Protein AF-A0A378X2E7-F1 (afdb_monomer_lite)

Foldseek 3Di:
DCPCVVPQDPVNVVVVVVVVVCVVCLLVCLVPDPPSLVVVDPVSVVSVVVVVVVVVVVVVVVVVVVVVVVVVVVVVVVVVVVVVVVVVVVVVVVVVVVVVVVVVVVVQVVCVVVVHHDDDDDDPVRVCVVVVPDD

pLDDT: mean 83.9, std 14.0, range [47.69, 98.12]

Sequence (135 aa):
MDEILQRAPEWAVGAVVIFVALGYIGRTAAETSETWARLLGPLGRRWRERGERRRQIRIEQREARAADLEDMTRQRDYLAGALDICRTEHEATAGYLLYDARWHYEANLAAAAAGYESPAHLSLRQWREVNGVGR

Radius of gyration: 40.9 Å; chains: 1; bounding box: 84×43×95 Å

Secondary structure (DSSP, 8-state):
--HHHHT--HHHHHHHHHHHHHHHHHHHHHHH-HHHHHHTHHHHHHHHHHHHHHHHHHHHHHHHHHHHHHHHHHHHHHHHHHHHHHHHHHHHHHHHHHHHHHHHHHHHHHHHHTT-PPPPP--HHHHHHHHT---

Organism: NCBI:txid134964

Structure (mmCIF, N/CA/C/O backbone):
data_AF-A0A378X2E7-F1
#
_entry.id   AF-A0A378X2E7-F1
#
loop_
_atom_site.group_PDB
_atom_site.id
_atom_site.type_symbol
_atom_site.label_atom_id
_atom_site.label_alt_id
_atom_site.label_comp_id
_atom_site.label_asym_id
_atom_site.label_entity_id
_atom_site.label_seq_id
_atom_site.pdbx_PDB_ins_code
_atom_site.Cartn_x
_atom_site.Cartn_y
_atom_site.Cartn_z
_atom_site.occupancy
_atom_site.B_iso_or_equiv
_atom_site.auth_seq_id
_atom_site.auth_comp_id
_atom_site.auth_asym_id
_atom_site.auth_atom_id
_atom_site.pdbx_PDB_model_num
ATOM 1 N N . MET A 1 1 ? -32.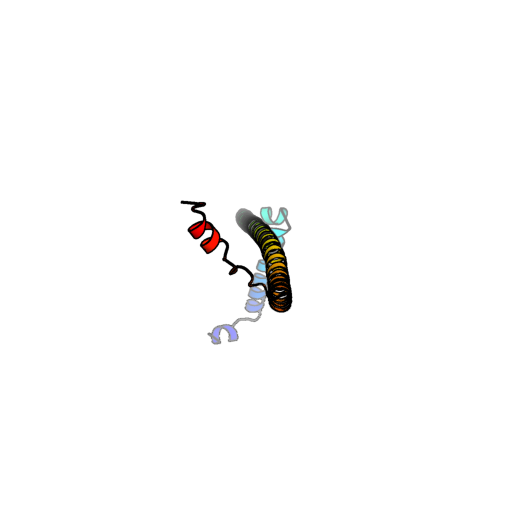285 -37.766 37.502 1.00 47.69 1 MET A N 1
ATOM 2 C CA . MET A 1 1 ? -32.579 -36.344 37.796 1.00 47.69 1 MET A CA 1
ATOM 3 C C . MET A 1 1 ? -34.013 -35.969 37.398 1.00 47.69 1 MET A C 1
ATOM 5 O O . MET A 1 1 ? -34.368 -34.806 37.512 1.00 47.69 1 MET A O 1
ATOM 9 N N . ASP A 1 2 ? -34.847 -36.945 37.009 1.00 53.59 2 ASP A N 1
ATOM 10 C CA . ASP A 1 2 ? -36.216 -36.718 36.517 1.00 53.59 2 ASP A CA 1
ATOM 11 C C . ASP A 1 2 ? -37.308 -36.867 37.597 1.00 53.59 2 ASP A C 1
ATOM 13 O O . ASP A 1 2 ? -38.389 -36.300 37.470 1.00 53.59 2 ASP A O 1
ATOM 17 N N . GLU A 1 3 ? -37.021 -37.542 38.716 1.00 53.69 3 GLU A N 1
ATOM 18 C CA . GLU A 1 3 ? -37.997 -37.774 39.801 1.00 53.69 3 GLU A CA 1
ATOM 19 C C . GLU A 1 3 ? -38.342 -36.515 40.618 1.00 53.69 3 GLU A C 1
ATOM 21 O O . GLU A 1 3 ? -39.452 -36.384 41.132 1.00 53.69 3 GLU A O 1
ATOM 26 N N . ILE A 1 4 ? -37.417 -35.552 40.714 1.00 56.25 4 ILE A N 1
ATOM 27 C CA . ILE A 1 4 ? -37.636 -34.289 41.446 1.00 56.25 4 ILE A CA 1
ATOM 28 C C . ILE A 1 4 ? -38.559 -33.352 40.648 1.00 56.25 4 ILE A C 1
ATOM 30 O O . ILE A 1 4 ? -39.332 -32.598 41.234 1.00 56.25 4 ILE A O 1
ATOM 34 N N . LEU A 1 5 ? -38.524 -33.438 39.314 1.00 55.19 5 LEU A N 1
ATOM 35 C CA . LEU A 1 5 ? -39.381 -32.658 38.418 1.00 55.19 5 LEU A CA 1
ATOM 36 C C . LEU A 1 5 ? -40.826 -33.177 38.397 1.00 55.19 5 LEU A C 1
ATOM 38 O O . LEU A 1 5 ? -41.748 -32.375 38.296 1.00 55.19 5 LEU A O 1
ATOM 42 N N . GLN A 1 6 ? -41.038 -34.489 38.561 1.00 61.84 6 GLN A N 1
ATOM 43 C CA . GLN A 1 6 ? -42.379 -35.097 38.573 1.00 61.84 6 GLN A CA 1
ATOM 44 C C . GLN A 1 6 ? -43.164 -34.894 39.880 1.00 61.84 6 GLN A C 1
ATOM 46 O O . GLN A 1 6 ? -44.386 -35.022 39.879 1.00 61.84 6 GLN A O 1
ATOM 51 N N . ARG A 1 7 ? -42.489 -34.570 40.990 1.00 60.78 7 ARG A N 1
ATOM 52 C CA . ARG A 1 7 ? -43.114 -34.315 42.304 1.00 60.78 7 ARG A CA 1
ATOM 53 C C . ARG A 1 7 ? -43.115 -32.847 42.721 1.00 60.78 7 ARG A C 1
ATOM 55 O O . ARG A 1 7 ? -43.549 -32.539 43.831 1.00 60.78 7 ARG A O 1
ATOM 62 N N . ALA A 1 8 ? -42.620 -31.951 41.869 1.00 59.78 8 ALA A N 1
ATOM 63 C CA . ALA A 1 8 ? -42.627 -30.527 42.153 1.00 59.78 8 ALA A CA 1
ATOM 64 C C . ALA A 1 8 ? -44.085 -30.033 42.190 1.00 59.78 8 ALA A C 1
ATOM 66 O O . ALA A 1 8 ? -44.790 -30.148 41.187 1.00 59.78 8 ALA A O 1
ATOM 67 N N . PRO A 1 9 ? -44.561 -29.493 43.324 1.00 74.12 9 PRO A N 1
ATOM 68 C CA . PRO A 1 9 ? -45.888 -28.905 43.383 1.00 74.12 9 PRO A CA 1
ATOM 69 C C . PRO A 1 9 ? -46.011 -27.791 42.338 1.00 74.12 9 PRO A C 1
ATOM 71 O O . PRO A 1 9 ? -45.071 -27.016 42.163 1.00 74.12 9 PRO A O 1
ATOM 74 N N . GLU A 1 10 ? -47.164 -27.653 41.685 1.00 73.88 10 GLU A N 1
ATOM 75 C CA . GLU A 1 10 ? -47.390 -26.615 40.661 1.00 73.88 10 GLU A CA 1
ATOM 76 C C . GLU A 1 10 ? -47.061 -25.199 41.177 1.00 73.88 10 GLU A C 1
ATOM 78 O O . GLU A 1 10 ? -46.518 -24.362 40.452 1.00 73.88 10 GLU A O 1
ATOM 83 N N . TRP A 1 11 ? -47.278 -24.957 42.475 1.00 82.12 11 TRP A N 1
ATOM 84 C CA . TRP A 1 11 ? -46.916 -23.703 43.138 1.00 82.12 11 TRP A CA 1
ATOM 85 C C . TRP A 1 11 ? -45.401 -23.450 43.193 1.00 82.12 11 TRP A C 1
ATOM 87 O O . TRP A 1 11 ? -44.976 -22.297 43.163 1.00 82.12 11 TRP A O 1
ATOM 97 N N . ALA A 1 12 ? -44.573 -24.496 43.243 1.00 77.75 12 ALA A N 1
ATOM 98 C CA . ALA A 1 12 ? -43.118 -24.379 43.285 1.00 77.75 12 ALA A CA 1
ATOM 99 C C . ALA A 1 12 ? -42.553 -23.983 41.915 1.00 77.75 12 ALA A C 1
ATOM 101 O O . ALA A 1 12 ? -41.662 -23.139 41.836 1.00 77.75 12 ALA A O 1
ATOM 102 N N . VAL A 1 13 ? -43.120 -24.521 40.830 1.00 79.19 13 VAL A N 1
ATOM 103 C CA . VAL A 1 13 ? -42.789 -24.088 39.463 1.00 79.19 13 VAL A CA 1
ATOM 104 C C . VAL A 1 13 ? -43.195 -22.627 39.269 1.00 79.19 13 VAL A C 1
ATOM 106 O O . VAL A 1 13 ? -42.387 -21.825 38.800 1.00 79.19 13 VAL A O 1
ATOM 109 N N . GLY A 1 14 ? -44.396 -22.250 39.724 1.00 79.75 14 GLY A N 1
ATOM 110 C CA . GLY A 1 14 ? -44.847 -20.856 39.732 1.00 79.75 14 GLY A CA 1
ATOM 111 C C . GLY A 1 14 ? -43.902 -19.933 40.508 1.00 79.75 14 GLY A C 1
ATOM 112 O O . GLY A 1 14 ? -43.505 -18.887 39.999 1.00 79.75 14 GLY A O 1
ATOM 113 N N . ALA A 1 15 ? -43.463 -20.345 41.700 1.00 81.94 15 ALA A N 1
ATOM 114 C CA . ALA A 1 15 ? -42.524 -19.581 42.517 1.00 81.94 15 ALA A CA 1
ATOM 115 C C . ALA A 1 15 ? -41.158 -19.403 41.836 1.00 81.94 15 ALA A C 1
ATOM 117 O O . ALA A 1 15 ? -40.620 -18.298 41.846 1.00 81.94 15 ALA A O 1
ATOM 118 N N . VAL A 1 16 ? -40.614 -20.448 41.200 1.00 84.31 16 VAL A N 1
ATOM 119 C CA . VAL A 1 16 ? -39.343 -20.373 40.458 1.00 84.31 16 VAL A CA 1
ATOM 120 C C . VAL A 1 16 ? -39.465 -19.441 39.255 1.00 84.31 16 VAL A C 1
ATOM 122 O O . VAL A 1 16 ? -38.597 -18.593 39.057 1.00 84.31 16 VAL A O 1
ATOM 125 N N . VAL A 1 17 ? -40.550 -19.539 38.483 1.00 83.56 17 VAL A N 1
ATOM 126 C CA . VAL A 1 17 ? -40.796 -18.649 37.337 1.00 83.56 17 VAL A CA 1
ATOM 127 C C . VAL A 1 17 ? -40.919 -17.195 37.793 1.00 83.56 17 VAL A C 1
ATOM 129 O O . VAL A 1 17 ? -40.296 -16.320 37.195 1.00 83.56 17 VAL A O 1
ATOM 132 N N . ILE A 1 18 ? -41.639 -16.932 38.888 1.00 84.25 18 ILE A N 1
ATOM 133 C CA . ILE A 1 18 ? -41.742 -15.593 39.487 1.00 84.25 18 ILE A CA 1
ATOM 134 C C . ILE A 1 18 ? -40.370 -15.098 39.955 1.00 84.25 18 ILE A C 1
ATOM 136 O O . ILE A 1 18 ? -40.033 -13.939 39.725 1.00 84.25 18 ILE A O 1
ATOM 140 N N . PHE A 1 19 ? -39.545 -15.957 40.555 1.00 85.50 19 PHE A N 1
ATOM 141 C CA . PHE A 1 19 ? -38.198 -15.591 40.998 1.00 85.50 19 PHE A CA 1
ATOM 142 C C . PHE A 1 19 ? -37.265 -15.264 39.828 1.00 85.50 19 PHE A C 1
ATOM 144 O O . PHE A 1 19 ? -36.508 -14.296 39.886 1.00 85.50 19 PHE A O 1
ATOM 151 N N . VAL A 1 20 ? -37.335 -16.040 38.744 1.00 82.44 20 VAL A N 1
ATOM 152 C CA . VAL A 1 20 ? -36.571 -15.794 37.514 1.00 82.44 20 VAL A CA 1
ATOM 153 C C . VAL A 1 20 ? -37.047 -14.507 36.841 1.00 82.44 20 VAL A C 1
ATOM 155 O O . VAL A 1 20 ? -36.217 -13.695 36.433 1.00 82.44 20 VAL A O 1
ATOM 158 N N . ALA A 1 21 ? -38.360 -14.275 36.787 1.00 79.38 21 ALA A N 1
ATOM 159 C CA . ALA A 1 21 ? -38.940 -13.048 36.254 1.00 79.38 21 ALA A CA 1
ATOM 160 C C . ALA A 1 21 ? -38.546 -11.821 37.092 1.00 79.38 21 ALA A C 1
ATOM 162 O O . ALA A 1 21 ? -38.106 -10.823 36.530 1.00 79.38 21 ALA A O 1
ATOM 163 N N . LEU A 1 22 ? -38.600 -11.902 38.426 1.00 79.88 22 LEU A N 1
ATOM 164 C CA . LEU A 1 22 ? -38.120 -10.853 39.334 1.00 79.88 22 LEU A CA 1
ATOM 165 C C . LEU A 1 22 ? -36.614 -10.615 39.196 1.00 79.88 22 LEU A C 1
ATOM 167 O O . LEU A 1 22 ? -36.177 -9.468 39.208 1.00 79.88 22 LEU A O 1
ATOM 171 N N . GLY A 1 23 ? -35.815 -11.670 39.026 1.00 76.50 23 GLY A N 1
ATOM 172 C CA . GLY A 1 23 ? -34.377 -11.556 38.782 1.00 76.50 23 GLY A CA 1
ATOM 173 C C . GLY A 1 23 ? -34.061 -10.890 37.441 1.00 76.50 23 GLY A C 1
ATOM 174 O O . GLY A 1 23 ? -33.149 -10.065 37.355 1.00 76.50 23 GLY A O 1
ATOM 175 N N . TYR A 1 24 ? -34.840 -11.201 36.403 1.00 80.06 24 TYR A N 1
ATOM 176 C CA . TYR A 1 24 ? -34.722 -10.579 35.089 1.00 80.06 24 TYR A CA 1
ATOM 177 C C . TYR A 1 24 ? -35.142 -9.108 35.136 1.00 80.06 24 TYR A C 1
ATOM 179 O O . TYR A 1 24 ? -34.350 -8.248 34.767 1.00 80.06 24 TYR A O 1
ATOM 187 N N . ILE A 1 25 ? -36.324 -8.809 35.684 1.00 74.94 25 ILE A N 1
ATOM 188 C CA . ILE A 1 25 ? -36.848 -7.445 35.845 1.00 74.94 25 ILE A CA 1
ATOM 189 C C . ILE A 1 25 ? -35.930 -6.613 36.744 1.00 74.94 25 ILE A C 1
ATOM 191 O O . ILE A 1 25 ? -35.657 -5.462 36.429 1.00 74.94 25 ILE A O 1
ATOM 195 N N . GLY A 1 26 ? -35.392 -7.182 37.825 1.00 65.75 26 GLY A N 1
ATOM 196 C CA . GLY A 1 26 ? -34.432 -6.509 38.701 1.00 65.75 26 GLY A CA 1
ATOM 197 C C . GLY A 1 26 ? -33.118 -6.171 37.994 1.00 65.75 26 GLY A C 1
ATOM 198 O O . GLY A 1 26 ? -32.534 -5.117 38.245 1.00 65.75 26 GLY A O 1
ATOM 199 N N . ARG A 1 27 ? -32.675 -7.019 37.057 1.00 64.62 27 ARG A N 1
ATOM 200 C CA . ARG A 1 27 ? -31.491 -6.769 36.225 1.00 64.62 27 ARG A CA 1
ATOM 201 C C . ARG A 1 27 ? -31.715 -5.635 35.231 1.00 64.62 27 ARG A C 1
ATOM 203 O O . ARG A 1 27 ? -30.847 -4.776 35.126 1.00 64.62 27 ARG A O 1
ATOM 210 N N . THR A 1 28 ? -32.859 -5.593 34.554 1.00 65.31 28 THR A N 1
ATOM 211 C CA . THR A 1 28 ? -33.199 -4.492 33.640 1.00 65.31 28 THR A CA 1
ATOM 212 C C . THR A 1 28 ? -33.502 -3.198 34.400 1.00 65.31 28 THR A C 1
ATOM 214 O O . THR A 1 28 ? -33.024 -2.136 34.017 1.00 65.31 28 THR A O 1
ATOM 217 N N . ALA A 1 29 ? -34.214 -3.268 35.529 1.00 62.53 29 ALA A N 1
ATOM 218 C CA . ALA A 1 29 ? -34.587 -2.101 36.331 1.00 62.53 29 ALA A CA 1
ATOM 219 C C . ALA A 1 29 ? -33.382 -1.417 36.999 1.00 62.53 29 ALA A C 1
ATOM 221 O O . ALA A 1 29 ? -33.359 -0.188 37.098 1.00 62.53 29 ALA A O 1
ATOM 222 N N . ALA A 1 30 ? -3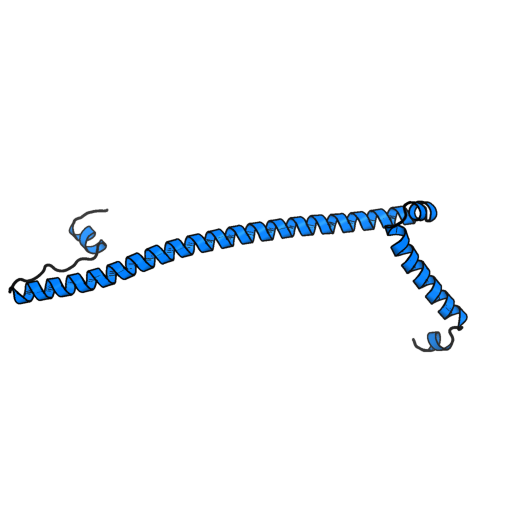2.364 -2.181 37.412 1.00 56.09 30 ALA A N 1
ATOM 223 C CA . ALA A 1 30 ? -31.126 -1.632 37.969 1.00 56.09 30 ALA A CA 1
ATOM 224 C C . ALA A 1 30 ? -30.289 -0.846 36.939 1.00 56.09 30 ALA A C 1
ATOM 226 O O . ALA A 1 30 ? -29.497 0.012 37.330 1.00 56.09 30 ALA A O 1
ATOM 227 N N . GLU A 1 31 ? -30.471 -1.103 35.639 1.00 55.81 31 GLU A N 1
ATOM 228 C CA . GLU A 1 31 ? -29.804 -0.358 34.564 1.00 55.81 31 GLU A CA 1
ATOM 229 C C . GLU A 1 31 ? -30.528 0.961 34.229 1.00 55.81 31 GLU A C 1
ATOM 231 O O . GLU A 1 31 ? -29.877 1.923 33.826 1.00 55.81 31 GLU A O 1
ATOM 236 N N . THR A 1 32 ? -31.844 1.055 34.465 1.00 60.03 32 THR A N 1
ATOM 237 C CA . THR A 1 32 ? -32.669 2.227 34.096 1.00 60.03 32 THR A CA 1
ATOM 238 C C . THR A 1 32 ? -33.121 3.128 35.250 1.00 60.03 32 THR A C 1
ATOM 240 O O . THR A 1 32 ? -33.636 4.210 34.986 1.00 60.03 32 THR A O 1
ATOM 243 N N . SER A 1 33 ? -32.946 2.753 36.523 1.00 52.53 33 SER A N 1
ATOM 244 C CA . SER A 1 33 ? -33.498 3.525 37.649 1.00 52.53 33 SER A CA 1
ATOM 245 C C . SER A 1 33 ? -32.494 3.748 38.785 1.00 52.53 33 SER A C 1
ATOM 247 O O . SER A 1 33 ? -32.097 2.831 39.504 1.00 52.53 33 SER A O 1
ATOM 249 N N . GLU A 1 34 ? -32.133 5.015 39.007 1.00 56.00 34 GLU A N 1
ATOM 250 C CA . GLU A 1 34 ? -31.417 5.482 40.206 1.00 56.00 34 GLU A CA 1
ATOM 251 C C . GLU A 1 34 ? -32.192 5.152 41.504 1.00 56.00 34 GLU A C 1
ATOM 253 O O . GLU A 1 34 ? -31.606 4.942 42.567 1.00 56.00 34 GLU A O 1
ATOM 258 N N . THR A 1 35 ? -33.516 5.021 41.396 1.00 58.34 35 THR A N 1
ATOM 259 C CA . THR A 1 35 ? -34.455 4.685 42.471 1.00 58.34 35 THR A CA 1
ATOM 260 C C . THR A 1 35 ? -34.333 3.224 42.918 1.00 58.34 35 THR A C 1
ATOM 262 O O . THR A 1 35 ? -34.309 2.954 44.118 1.00 58.34 35 THR A O 1
ATOM 265 N N . TRP A 1 36 ? -34.158 2.277 41.989 1.00 50.16 36 TRP A N 1
ATOM 266 C CA . TRP A 1 36 ? -33.968 0.851 42.308 1.00 50.16 36 TRP A CA 1
ATOM 267 C C . TRP A 1 36 ? -32.592 0.541 42.901 1.00 50.16 36 TRP A C 1
ATOM 269 O O . TRP A 1 36 ? -32.476 -0.312 43.782 1.00 50.16 36 TRP A O 1
ATOM 279 N N . ALA A 1 37 ? -31.554 1.273 42.489 1.00 55.72 37 ALA A N 1
ATOM 280 C CA . ALA A 1 37 ? -30.228 1.164 43.096 1.00 55.72 37 ALA A CA 1
ATOM 281 C C . ALA A 1 37 ? -30.221 1.609 44.572 1.00 55.72 37 ALA A C 1
ATOM 283 O O . ALA A 1 37 ? -29.461 1.061 45.371 1.00 55.72 37 ALA A O 1
ATOM 284 N N . ARG A 1 38 ? -31.082 2.568 44.947 1.00 57.22 38 ARG A N 1
ATOM 285 C CA . ARG A 1 38 ? -31.284 2.975 46.347 1.00 57.22 38 ARG A CA 1
ATOM 286 C C . ARG A 1 38 ? -32.130 1.957 47.119 1.00 57.22 38 ARG A C 1
ATOM 288 O O . ARG A 1 38 ? -31.798 1.664 48.264 1.00 57.22 38 ARG A O 1
ATOM 295 N N . LEU A 1 39 ? -33.148 1.367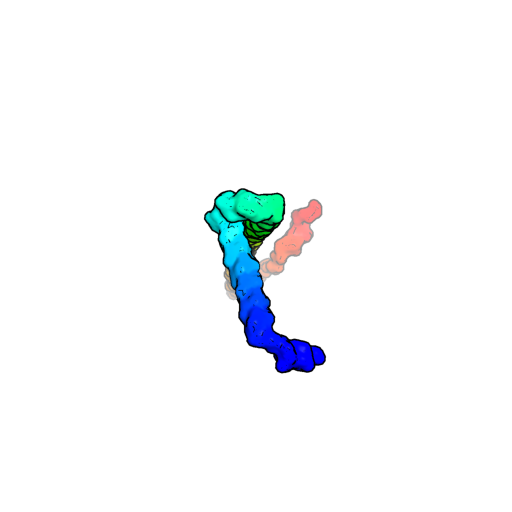 46.486 1.00 64.19 39 LEU A N 1
ATOM 296 C CA . LEU A 1 39 ? -34.040 0.380 47.111 1.00 64.19 39 LEU A CA 1
ATOM 297 C C . LEU A 1 39 ? -33.359 -0.977 47.388 1.00 64.19 39 LEU A C 1
ATOM 299 O O . LEU A 1 39 ? -33.596 -1.584 48.426 1.00 64.19 39 LEU A O 1
ATOM 303 N N . LEU A 1 40 ? -32.470 -1.433 46.499 1.00 64.88 40 LEU A N 1
ATOM 304 C CA . LEU A 1 40 ? -31.680 -2.669 46.660 1.00 64.88 40 LEU A CA 1
ATOM 305 C C . LEU A 1 40 ? -30.385 -2.470 47.476 1.00 64.88 40 LEU A C 1
ATOM 307 O O . LEU A 1 40 ? -29.562 -3.384 47.599 1.00 64.88 40 LEU A O 1
ATOM 311 N N . GLY A 1 41 ? -30.178 -1.269 48.024 1.00 73.88 41 GLY A N 1
ATOM 312 C CA . GLY A 1 41 ? -29.069 -0.947 48.915 1.00 73.88 41 GLY A CA 1
ATOM 313 C C . GLY A 1 41 ? -27.675 -1.224 48.309 1.00 73.88 41 GLY A C 1
ATOM 314 O O . GLY A 1 41 ? -27.386 -0.824 47.178 1.00 73.88 41 GLY A O 1
ATOM 315 N N . PRO A 1 42 ? -26.746 -1.858 49.049 1.00 78.06 42 PRO A N 1
ATOM 316 C CA . PRO A 1 42 ? -25.356 -2.042 48.611 1.00 78.06 42 PRO A CA 1
ATOM 317 C C . PRO A 1 42 ? -25.192 -2.996 47.412 1.00 78.06 42 PRO A C 1
ATOM 319 O O . PRO A 1 42 ? -24.205 -2.896 46.678 1.00 78.06 42 PRO A O 1
ATOM 322 N N . LEU A 1 43 ? -26.150 -3.899 47.173 1.00 74.81 43 LEU A N 1
ATOM 323 C CA . LEU A 1 43 ? -26.097 -4.842 46.049 1.00 74.81 43 LEU A CA 1
ATOM 324 C C . LEU A 1 43 ? -26.367 -4.152 44.705 1.00 74.81 43 LEU A C 1
ATOM 326 O O . LEU A 1 43 ? -25.652 -4.417 43.736 1.00 74.81 43 LEU A O 1
ATOM 330 N N . GLY A 1 44 ? -27.319 -3.214 44.664 1.00 72.50 44 GLY A N 1
ATOM 331 C CA . GLY A 1 44 ? -27.610 -2.411 43.471 1.00 72.50 44 GLY A CA 1
ATOM 332 C C . GLY A 1 44 ? -26.416 -1.553 43.037 1.00 72.50 44 GLY A C 1
ATOM 333 O O . GLY A 1 44 ? -26.074 -1.518 41.855 1.00 72.50 44 GLY A O 1
ATOM 334 N N . ARG A 1 45 ? -25.702 -0.951 44.003 1.00 76.00 45 ARG A N 1
ATOM 335 C CA . ARG A 1 45 ? -24.458 -0.200 43.741 1.00 76.00 45 ARG A CA 1
ATOM 336 C C . ARG A 1 45 ? -23.371 -1.073 43.105 1.00 76.00 45 ARG A C 1
ATOM 338 O O . ARG A 1 45 ? -22.810 -0.692 42.081 1.00 76.00 45 ARG A O 1
ATOM 345 N N . ARG A 1 46 ? -23.135 -2.283 43.632 1.00 79.06 46 ARG A N 1
ATOM 346 C CA . ARG A 1 46 ? -22.155 -3.229 43.056 1.00 79.06 46 ARG A CA 1
ATOM 347 C C . ARG A 1 46 ? -22.513 -3.695 41.645 1.00 79.06 46 ARG A C 1
ATOM 349 O O . ARG A 1 46 ? -21.618 -3.947 40.837 1.00 79.06 46 ARG A O 1
ATOM 356 N N . TRP A 1 47 ? -23.798 -3.859 41.347 1.00 77.94 47 TRP A N 1
ATOM 357 C CA . TRP A 1 47 ? -24.244 -4.230 40.003 1.00 77.94 47 TRP A CA 1
ATOM 358 C C . TRP A 1 47 ? -24.036 -3.100 38.998 1.00 77.94 47 TRP A C 1
ATOM 360 O O . TRP A 1 47 ? -23.508 -3.360 37.915 1.00 77.94 47 TRP A O 1
ATOM 370 N N . ARG A 1 48 ? -24.347 -1.857 39.379 1.00 79.56 48 ARG A N 1
ATOM 371 C CA . ARG A 1 48 ? -24.118 -0.681 38.535 1.00 79.56 48 ARG A CA 1
ATOM 372 C C . ARG A 1 48 ? -22.634 -0.467 38.236 1.00 79.56 48 ARG A C 1
ATOM 374 O O . ARG A 1 48 ? -22.274 -0.363 37.069 1.00 79.56 48 ARG A O 1
ATOM 381 N N . GLU A 1 49 ? -21.768 -0.552 39.247 1.00 83.00 49 GLU A N 1
ATOM 382 C CA . GLU A 1 49 ? -20.312 -0.479 39.049 1.00 83.00 49 GLU A CA 1
ATOM 383 C C . GLU A 1 49 ? -19.796 -1.566 38.094 1.00 83.00 49 GLU A C 1
ATOM 385 O O . GLU A 1 49 ? -18.935 -1.311 37.254 1.00 83.00 49 GLU A O 1
ATOM 390 N N . ARG A 1 50 ? -20.317 -2.800 38.182 1.00 82.69 50 ARG A N 1
ATOM 391 C CA . ARG A 1 50 ? -19.960 -3.860 37.224 1.00 82.69 50 ARG A CA 1
ATOM 392 C C . ARG A 1 50 ? -20.461 -3.556 35.813 1.00 82.69 50 ARG A C 1
ATOM 394 O O . ARG A 1 50 ? -19.770 -3.905 34.859 1.00 82.69 50 ARG A O 1
ATOM 401 N N . GLY A 1 51 ? -21.649 -2.972 35.672 1.00 85.06 51 GLY A N 1
ATOM 402 C CA . GLY A 1 51 ? -22.206 -2.560 34.383 1.00 85.06 51 GLY A CA 1
ATOM 403 C C . GLY A 1 51 ? -21.373 -1.457 33.731 1.00 85.06 51 GLY A C 1
ATOM 404 O O . GLY A 1 51 ? -20.984 -1.585 32.569 1.00 85.06 51 GLY A O 1
ATOM 405 N N . GLU A 1 52 ? -21.018 -0.432 34.505 1.00 85.81 52 GLU A N 1
ATOM 406 C CA . GLU A 1 52 ? -20.160 0.677 34.080 1.00 85.81 52 GLU A CA 1
ATOM 407 C C . GLU A 1 52 ? -18.761 0.185 33.694 1.00 85.81 52 GLU A C 1
ATOM 409 O O . GLU A 1 52 ? -18.316 0.478 32.587 1.00 85.81 52 GLU A O 1
ATOM 414 N N . ARG A 1 53 ? -18.123 -0.686 34.493 1.00 84.69 53 ARG A N 1
ATOM 415 C CA . ARG A 1 53 ? -16.834 -1.306 34.120 1.00 84.69 53 ARG A CA 1
ATOM 416 C C . ARG A 1 53 ? -16.912 -2.077 32.801 1.00 84.69 53 ARG A C 1
ATOM 418 O O . ARG A 1 53 ? -16.036 -1.936 31.957 1.00 84.69 53 ARG A O 1
ATOM 425 N N . ARG A 1 54 ? -17.970 -2.866 32.570 1.00 85.25 54 ARG A N 1
ATOM 426 C CA . ARG A 1 54 ? -18.157 -3.579 31.286 1.00 85.25 54 ARG A CA 1
ATOM 427 C C . ARG A 1 54 ? -18.423 -2.632 30.121 1.00 85.25 54 ARG A C 1
ATOM 429 O O . ARG A 1 54 ? -18.125 -2.972 28.978 1.00 85.25 54 ARG A O 1
ATOM 436 N N . ARG A 1 55 ? -19.060 -1.487 30.367 1.00 85.19 55 ARG A N 1
ATOM 437 C CA . ARG A 1 55 ? -19.265 -0.463 29.340 1.00 85.19 55 ARG A CA 1
ATOM 438 C C . ARG A 1 55 ? -17.938 0.201 28.988 1.00 85.19 55 ARG A C 1
ATOM 440 O O . ARG A 1 55 ? -17.650 0.297 27.803 1.00 85.19 55 ARG A O 1
ATOM 447 N N . GLN A 1 56 ? -17.131 0.534 29.991 1.00 89.44 56 GLN A N 1
ATOM 448 C CA . GLN A 1 56 ? -15.807 1.120 29.813 1.00 89.44 56 GLN A CA 1
ATOM 449 C C . GLN A 1 56 ? -14.887 0.191 29.015 1.00 89.44 56 GLN A C 1
ATOM 451 O O . GLN A 1 56 ? -14.403 0.583 27.962 1.00 89.44 56 GLN A O 1
ATOM 456 N N . ILE A 1 57 ? -14.796 -1.086 29.407 1.00 89.56 57 ILE A N 1
ATOM 457 C CA . ILE A 1 57 ? -14.015 -2.101 28.678 1.00 89.56 57 ILE A CA 1
ATOM 458 C C . ILE A 1 57 ? -14.470 -2.216 27.215 1.00 89.56 57 ILE A C 1
ATOM 460 O O . ILE A 1 57 ? -13.650 -2.361 26.316 1.00 89.56 57 ILE A O 1
ATOM 464 N N . ARG A 1 58 ? -15.782 -2.144 26.941 1.00 89.19 58 ARG A N 1
ATOM 465 C CA . ARG A 1 58 ? -16.298 -2.189 25.560 1.00 89.19 58 ARG A CA 1
ATOM 466 C C . ARG A 1 58 ? -15.946 -0.941 24.752 1.00 89.19 58 ARG A C 1
ATOM 468 O O . ARG A 1 58 ? -15.809 -1.062 23.541 1.00 89.19 58 ARG A O 1
ATOM 475 N N . ILE A 1 59 ? -15.863 0.228 25.383 1.00 92.12 59 ILE A N 1
ATOM 476 C CA . ILE A 1 59 ? -15.453 1.473 24.722 1.00 92.12 59 ILE A CA 1
ATOM 477 C C . ILE A 1 59 ? -13.956 1.405 24.417 1.00 92.12 59 ILE A C 1
ATOM 479 O O . ILE A 1 59 ? -13.591 1.520 23.255 1.00 92.12 59 ILE A O 1
ATOM 483 N N . GLU A 1 60 ? -13.131 1.058 25.404 1.00 92.94 60 GLU A N 1
ATOM 484 C CA . GLU A 1 60 ? -11.680 0.888 25.242 1.00 92.94 60 GLU A CA 1
ATOM 485 C C . GLU A 1 60 ? -11.347 -0.143 24.151 1.00 92.94 60 GLU A C 1
ATOM 487 O O . GLU A 1 60 ? -10.525 0.103 23.275 1.00 92.94 60 GLU A O 1
ATOM 492 N N . GLN A 1 61 ? -12.048 -1.283 24.127 1.00 92.75 61 GLN A N 1
ATOM 493 C CA . GLN A 1 61 ? -11.878 -2.287 23.071 1.00 92.75 61 GLN A CA 1
ATOM 494 C C . GLN A 1 61 ? -12.299 -1.783 21.686 1.00 92.75 61 GLN A C 1
ATOM 496 O O . GLN A 1 61 ? -11.742 -2.227 20.684 1.00 92.75 61 GLN A O 1
ATOM 501 N N . ARG A 1 62 ? -13.309 -0.909 21.599 1.00 92.25 62 ARG A N 1
ATOM 502 C CA . ARG A 1 62 ? -13.728 -0.311 20.323 1.00 92.25 62 ARG A CA 1
ATOM 503 C C . ARG A 1 62 ? -12.715 0.715 19.842 1.00 92.25 62 ARG A C 1
ATOM 505 O O . ARG A 1 62 ? -12.424 0.721 18.655 1.00 92.25 62 ARG A O 1
ATOM 512 N N . GLU A 1 63 ? -12.181 1.527 20.744 1.00 94.44 63 GLU A N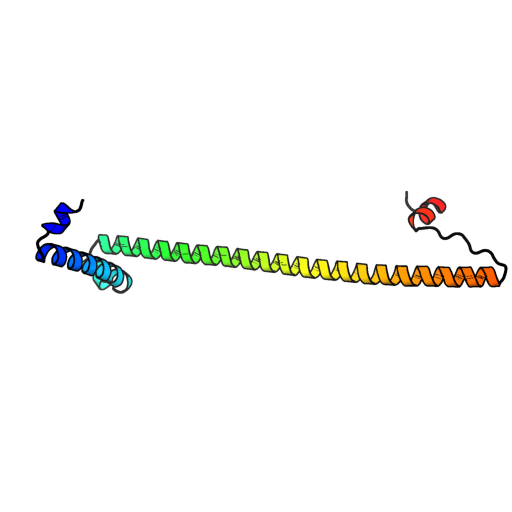 1
ATOM 513 C CA . GLU A 1 63 ? -11.143 2.515 20.442 1.00 94.44 63 GLU A CA 1
ATOM 514 C C . GLU A 1 63 ? -9.852 1.833 19.985 1.00 94.44 63 GLU A C 1
ATOM 516 O O . GLU A 1 63 ? -9.331 2.184 18.932 1.00 94.44 63 GLU A O 1
ATOM 521 N N . ALA A 1 64 ? -9.403 0.788 20.689 1.00 94.00 64 ALA A N 1
ATOM 522 C CA . ALA A 1 64 ? -8.238 0.001 20.283 1.00 94.00 64 ALA A CA 1
ATOM 523 C C . ALA A 1 64 ? -8.424 -0.616 18.887 1.00 94.00 64 ALA A C 1
ATOM 525 O O . ALA A 1 64 ? -7.579 -0.454 18.015 1.00 94.00 64 ALA A O 1
ATOM 526 N N . ARG A 1 65 ? -9.581 -1.242 18.629 1.00 93.00 65 ARG A N 1
ATOM 527 C CA . ARG A 1 65 ? -9.893 -1.789 17.298 1.00 93.00 65 ARG A CA 1
ATOM 528 C C . ARG A 1 65 ? -9.972 -0.714 16.218 1.00 93.00 65 ARG A C 1
ATOM 530 O O . ARG A 1 65 ? -9.608 -0.985 15.082 1.00 93.00 65 ARG A O 1
ATOM 537 N N . ALA A 1 66 ? -10.494 0.468 16.538 1.00 95.75 66 ALA A N 1
ATOM 538 C CA . ALA A 1 66 ? -10.565 1.571 15.587 1.00 95.75 66 ALA A CA 1
ATOM 539 C C . ALA A 1 66 ? -9.162 2.069 15.219 1.00 95.75 66 ALA A C 1
ATOM 541 O O . ALA A 1 66 ? -8.894 2.264 14.037 1.00 95.75 66 ALA A O 1
ATOM 542 N N . ALA A 1 67 ? -8.267 2.190 16.203 1.00 95.31 67 ALA A N 1
ATOM 543 C CA . ALA A 1 67 ? -6.871 2.547 15.977 1.00 95.31 67 ALA A CA 1
ATOM 544 C C . ALA A 1 67 ? -6.142 1.494 15.124 1.00 95.31 67 ALA A C 1
ATOM 546 O O . ALA A 1 67 ? -5.472 1.853 14.158 1.00 95.31 67 ALA A O 1
ATOM 547 N N . ASP A 1 68 ? -6.338 0.203 15.414 1.00 96.31 68 ASP A N 1
ATOM 548 C CA . ASP A 1 68 ? -5.758 -0.886 14.617 1.00 96.31 68 ASP A CA 1
ATOM 549 C C . ASP A 1 68 ? -6.255 -0.852 13.163 1.00 96.31 68 ASP A C 1
ATOM 551 O O . ASP A 1 68 ? -5.475 -1.010 12.224 1.00 96.31 68 ASP A O 1
ATOM 555 N N . LEU A 1 69 ? -7.556 -0.619 12.956 1.00 96.44 69 LEU A N 1
ATOM 556 C CA . LEU A 1 69 ? -8.139 -0.505 11.617 1.00 96.44 69 LEU A CA 1
ATOM 557 C C . LEU A 1 69 ? -7.616 0.719 10.862 1.00 96.44 69 LEU A C 1
ATOM 559 O O . LEU A 1 69 ? -7.384 0.634 9.654 1.00 96.44 69 LEU A O 1
ATOM 563 N N . GLU A 1 70 ? -7.436 1.848 11.546 1.00 97.50 70 GLU A N 1
ATOM 564 C CA . GLU A 1 70 ? -6.856 3.050 10.953 1.00 97.50 70 GLU A CA 1
ATOM 565 C C . GLU A 1 70 ? -5.409 2.800 10.518 1.00 97.50 70 GLU A C 1
ATOM 567 O O . GLU A 1 70 ? -5.038 3.134 9.391 1.00 97.50 70 GLU A O 1
ATOM 572 N N . ASP A 1 71 ? -4.606 2.153 11.365 1.00 97.75 71 ASP A N 1
ATOM 573 C CA . ASP A 1 71 ? -3.221 1.840 11.029 1.00 97.75 71 ASP A CA 1
ATOM 574 C C . ASP A 1 71 ? -3.126 0.843 9.867 1.00 97.75 71 ASP A C 1
ATOM 576 O O . ASP A 1 71 ? -2.400 1.083 8.902 1.00 97.75 71 ASP A O 1
ATOM 580 N N . MET A 1 72 ? -3.942 -0.217 9.873 1.00 96.81 72 MET A N 1
ATOM 581 C CA . MET A 1 72 ? -4.029 -1.147 8.741 1.00 96.81 72 MET A CA 1
ATOM 582 C C . MET A 1 72 ? -4.457 -0.451 7.446 1.00 96.81 72 MET A C 1
ATOM 584 O O . MET A 1 72 ? -3.938 -0.763 6.374 1.00 96.81 72 MET A O 1
ATOM 588 N N . THR A 1 73 ? -5.379 0.509 7.532 1.00 97.81 73 THR A N 1
ATOM 589 C CA . THR A 1 73 ? -5.808 1.315 6.381 1.00 97.81 73 THR A CA 1
ATOM 590 C C . THR A 1 73 ? -4.645 2.148 5.846 1.00 97.81 73 THR A C 1
ATOM 592 O O . THR A 1 73 ? -4.381 2.128 4.646 1.00 97.81 73 THR A O 1
ATOM 595 N N . ARG A 1 74 ? -3.882 2.798 6.732 1.00 97.56 74 ARG A N 1
ATOM 596 C CA . ARG A 1 74 ? -2.693 3.578 6.368 1.00 97.56 74 ARG A CA 1
ATOM 597 C C . ARG A 1 74 ? -1.617 2.714 5.711 1.00 97.56 74 ARG A C 1
ATOM 599 O O . ARG A 1 74 ? -1.064 3.108 4.687 1.00 97.56 74 ARG A O 1
ATOM 606 N N . GLN A 1 75 ? -1.335 1.535 6.267 1.00 97.88 75 GLN A N 1
ATOM 607 C CA . GLN A 1 75 ? -0.370 0.593 5.695 1.00 97.88 75 GLN A CA 1
ATOM 608 C C . GLN A 1 75 ? -0.812 0.107 4.313 1.00 97.88 75 GLN A C 1
ATOM 610 O O . GLN A 1 75 ? -0.009 0.086 3.382 1.00 97.88 75 GLN A O 1
ATOM 615 N N . ARG A 1 76 ? -2.095 -0.241 4.155 1.00 98.12 76 ARG A N 1
ATOM 616 C CA . ARG A 1 76 ? -2.666 -0.629 2.861 1.00 98.12 76 ARG A CA 1
ATOM 617 C C . ARG A 1 76 ? -2.499 0.484 1.830 1.00 98.12 76 ARG A C 1
ATOM 619 O O . ARG A 1 76 ? -2.059 0.203 0.721 1.00 98.12 76 ARG A O 1
ATOM 626 N N . ASP A 1 77 ? -2.837 1.719 2.186 1.00 98.00 77 ASP A N 1
ATOM 627 C CA . ASP A 1 77 ? -2.781 2.855 1.262 1.00 98.00 77 ASP A CA 1
ATOM 628 C C . ASP A 1 77 ? -1.335 3.186 0.871 1.00 98.00 77 ASP A C 1
ATOM 630 O O . ASP A 1 77 ? -1.046 3.423 -0.302 1.00 98.00 77 ASP A O 1
ATOM 634 N N . TYR A 1 78 ? -0.405 3.101 1.826 1.00 97.94 78 TYR A N 1
ATOM 635 C CA . TYR A 1 78 ? 1.027 3.210 1.555 1.00 97.94 78 TYR A CA 1
ATOM 636 C C . TYR A 1 78 ? 1.508 2.137 0.568 1.00 97.94 78 TYR A C 1
ATOM 638 O O . TYR A 1 78 ? 2.154 2.459 -0.429 1.00 97.94 78 TYR A O 1
ATOM 646 N N . LEU A 1 79 ? 1.173 0.866 0.815 1.00 98.06 79 LEU A N 1
ATOM 647 C CA . LEU A 1 79 ? 1.574 -0.243 -0.052 1.00 98.06 79 LEU A CA 1
ATOM 648 C C . LEU A 1 79 ? 0.946 -0.138 -1.444 1.00 98.06 79 LEU A C 1
ATOM 650 O O . LEU A 1 79 ? 1.620 -0.419 -2.432 1.00 98.06 79 LEU A O 1
ATOM 654 N N . ALA A 1 80 ? -0.315 0.289 -1.534 1.00 97.88 80 ALA A N 1
ATOM 655 C CA . ALA A 1 80 ? -0.984 0.526 -2.807 1.00 97.88 80 ALA A CA 1
ATOM 656 C C . ALA A 1 80 ? -0.264 1.613 -3.620 1.00 97.88 80 ALA A C 1
ATOM 658 O O . ALA A 1 80 ? 0.001 1.406 -4.802 1.00 97.88 80 ALA A O 1
ATOM 659 N N . GLY A 1 81 ? 0.123 2.723 -2.982 1.00 97.94 81 GLY A N 1
ATOM 660 C CA . GLY A 1 81 ? 0.904 3.777 -3.633 1.00 97.94 81 GLY A CA 1
ATOM 661 C C . GLY A 1 81 ? 2.298 3.310 -4.066 1.00 97.94 81 GLY A C 1
ATOM 662 O O . GLY A 1 81 ? 2.711 3.558 -5.195 1.00 97.94 81 GLY A O 1
ATOM 663 N N . ALA A 1 82 ? 3.014 2.582 -3.206 1.00 97.56 82 ALA A N 1
ATOM 664 C CA . ALA A 1 82 ? 4.331 2.037 -3.541 1.00 97.56 82 ALA A CA 1
ATOM 665 C C . ALA A 1 82 ? 4.271 1.042 -4.715 1.00 97.56 82 ALA A C 1
ATOM 667 O O . ALA A 1 82 ? 5.148 1.045 -5.582 1.00 97.56 82 ALA A O 1
ATOM 668 N N . LEU A 1 83 ? 3.226 0.212 -4.764 1.00 98.00 83 LEU A N 1
ATOM 669 C CA . LEU A 1 83 ? 3.007 -0.727 -5.859 1.00 98.00 83 LEU A CA 1
ATOM 670 C C . LEU A 1 83 ? 2.727 -0.003 -7.180 1.00 98.00 83 LEU A C 1
ATOM 672 O O . LEU A 1 83 ? 3.249 -0.418 -8.210 1.00 98.00 83 LEU A O 1
ATOM 676 N N . ASP A 1 84 ? 1.935 1.067 -7.153 1.00 97.81 84 ASP A N 1
ATOM 677 C CA . ASP A 1 84 ? 1.619 1.864 -8.341 1.00 97.81 84 ASP A CA 1
ATOM 678 C C . ASP A 1 84 ? 2.868 2.531 -8.940 1.00 97.81 84 ASP A C 1
ATOM 680 O O . ASP A 1 84 ? 3.095 2.473 -10.151 1.00 97.81 84 ASP A O 1
ATOM 684 N N . ILE A 1 85 ? 3.746 3.061 -8.082 1.00 96.75 85 ILE A N 1
ATOM 685 C CA . ILE A 1 85 ? 5.050 3.601 -8.493 1.00 96.75 85 ILE A CA 1
ATOM 686 C C . ILE A 1 85 ? 5.896 2.506 -9.150 1.00 96.75 85 ILE A C 1
ATOM 688 O O . ILE A 1 85 ? 6.342 2.670 -10.285 1.00 96.75 85 ILE A O 1
ATOM 692 N N . CYS A 1 86 ? 6.070 1.365 -8.475 1.00 97.31 86 CYS A N 1
ATOM 693 C CA . CYS A 1 86 ? 6.869 0.252 -8.993 1.00 97.31 86 CYS A CA 1
ATOM 694 C C . CYS A 1 86 ? 6.322 -0.271 -10.329 1.00 97.31 86 CYS A C 1
ATOM 696 O O . CYS A 1 86 ? 7.081 -0.553 -11.257 1.00 97.31 86 CYS A O 1
ATOM 698 N N . ARG A 1 87 ? 4.995 -0.357 -10.452 1.00 97.12 87 ARG A N 1
ATOM 699 C CA . ARG A 1 87 ? 4.325 -0.755 -11.686 1.00 97.12 87 ARG A CA 1
ATOM 700 C C . ARG A 1 87 ? 4.590 0.239 -12.812 1.00 97.12 87 ARG A C 1
ATOM 702 O O . ARG A 1 87 ? 4.944 -0.189 -13.903 1.00 97.12 87 ARG A O 1
ATOM 709 N N . THR A 1 88 ? 4.461 1.534 -12.547 1.00 96.31 88 THR A N 1
ATOM 710 C CA . THR A 1 88 ? 4.689 2.588 -13.546 1.00 96.31 88 THR A CA 1
ATOM 711 C C . THR A 1 88 ? 6.139 2.591 -14.031 1.00 96.31 88 THR A C 1
ATOM 713 O O . THR A 1 88 ? 6.392 2.638 -15.234 1.00 96.31 88 THR A O 1
ATOM 716 N N . GLU A 1 89 ? 7.104 2.472 -13.114 1.00 96.06 89 GLU A N 1
ATOM 717 C CA . GLU A 1 89 ? 8.526 2.345 -13.457 1.00 96.06 89 GLU A CA 1
ATOM 718 C C . GLU A 1 89 ? 8.801 1.086 -14.286 1.00 96.06 89 GLU A C 1
ATOM 720 O O . GLU A 1 89 ? 9.551 1.129 -15.267 1.00 96.06 89 GLU A O 1
ATOM 725 N N . HIS A 1 90 ? 8.176 -0.036 -13.923 1.00 96.56 90 HIS A N 1
ATOM 726 C CA . HIS A 1 90 ? 8.316 -1.286 -14.655 1.00 96.56 90 HIS A CA 1
ATOM 727 C C . HIS A 1 90 ? 7.711 -1.203 -16.059 1.00 96.56 90 HIS A C 1
ATOM 729 O O . HIS A 1 90 ? 8.364 -1.608 -17.017 1.00 96.56 90 HIS A O 1
ATOM 735 N N . GLU A 1 91 ? 6.505 -0.651 -16.206 1.00 95.75 91 GLU A N 1
ATOM 736 C CA . GLU A 1 91 ? 5.844 -0.460 -17.501 1.00 95.75 91 GLU A CA 1
ATOM 737 C C . GLU A 1 91 ? 6.664 0.471 -18.408 1.00 95.75 91 GLU A C 1
ATOM 739 O O . GLU A 1 91 ? 6.898 0.140 -19.574 1.00 95.75 91 GLU A O 1
ATOM 744 N N . ALA A 1 92 ? 7.187 1.578 -17.870 1.00 94.25 92 ALA A N 1
ATOM 745 C CA . ALA A 1 92 ? 8.076 2.479 -18.602 1.00 94.25 92 ALA A CA 1
ATOM 746 C C . ALA A 1 92 ? 9.373 1.777 -19.040 1.00 94.25 92 ALA A C 1
ATOM 748 O O . ALA A 1 92 ? 9.779 1.885 -20.199 1.00 94.25 92 ALA A O 1
ATOM 749 N N . THR A 1 93 ? 9.998 1.012 -18.141 1.00 95.00 93 THR A N 1
ATOM 750 C CA . THR A 1 93 ? 11.230 0.266 -18.437 1.00 95.00 93 THR A CA 1
ATOM 751 C C . THR A 1 93 ? 10.987 -0.822 -19.482 1.00 95.00 93 THR A C 1
ATOM 753 O O . THR A 1 93 ? 11.749 -0.942 -20.437 1.00 95.00 93 THR A O 1
ATOM 756 N N . ALA A 1 94 ? 9.914 -1.600 -19.343 1.00 95.69 94 ALA A N 1
ATOM 757 C CA . ALA A 1 94 ? 9.555 -2.657 -20.281 1.00 95.69 94 ALA A CA 1
ATOM 758 C C . ALA A 1 94 ? 9.246 -2.093 -21.675 1.00 95.69 94 ALA A C 1
ATOM 760 O O . ALA A 1 94 ? 9.721 -2.629 -22.678 1.00 95.69 94 ALA A O 1
ATOM 761 N N . GLY A 1 95 ? 8.504 -0.982 -21.740 1.00 95.06 95 GLY A N 1
ATOM 762 C CA . GLY A 1 95 ? 8.234 -0.270 -22.986 1.00 95.06 95 GLY A CA 1
ATOM 763 C C . GLY A 1 95 ? 9.513 0.244 -23.647 1.00 95.06 95 GLY A C 1
ATOM 764 O O . GLY A 1 95 ? 9.711 0.025 -24.844 1.00 95.06 95 GLY A O 1
ATOM 765 N N . TYR A 1 96 ? 10.409 0.857 -22.866 1.00 93.38 96 TYR A N 1
ATOM 766 C CA . TYR A 1 96 ? 11.712 1.307 -23.353 1.00 93.38 96 TYR A CA 1
ATOM 767 C C . TYR A 1 96 ? 12.541 0.148 -23.916 1.00 93.38 96 TYR A C 1
ATOM 769 O O . TYR A 1 96 ? 13.036 0.258 -25.029 1.00 93.38 96 TYR A O 1
ATOM 777 N N . LEU A 1 97 ? 12.643 -0.979 -23.203 1.00 93.19 97 LEU A N 1
ATOM 778 C CA . LEU A 1 97 ? 13.416 -2.141 -23.657 1.00 93.19 97 LEU A CA 1
ATOM 779 C C . LEU A 1 97 ? 12.894 -2.712 -24.981 1.00 93.19 97 LEU A C 1
ATOM 781 O O . LEU A 1 97 ? 13.686 -3.089 -25.842 1.00 93.19 97 LEU A O 1
ATOM 785 N N . LEU A 1 98 ? 11.571 -2.767 -25.163 1.00 95.19 98 LEU A N 1
ATOM 786 C CA . LEU A 1 98 ? 10.977 -3.235 -26.416 1.00 95.19 98 LEU A CA 1
ATOM 787 C C . LEU A 1 98 ? 11.273 -2.273 -27.575 1.00 95.19 98 LEU A C 1
ATOM 789 O O . LEU A 1 98 ? 11.628 -2.712 -28.671 1.00 95.19 98 LEU A O 1
ATOM 793 N N . TYR A 1 99 ? 11.125 -0.970 -27.328 1.00 95.81 99 TYR A N 1
ATOM 794 C CA . TYR A 1 99 ? 11.467 0.072 -28.291 1.00 95.81 99 TYR A CA 1
ATOM 795 C C . TYR A 1 99 ? 12.952 0.012 -28.679 1.00 95.81 99 TYR A C 1
ATOM 797 O O . TYR A 1 99 ? 13.271 -0.039 -29.865 1.00 95.81 99 TYR A O 1
ATOM 805 N N . ASP A 1 100 ? 13.842 -0.036 -27.691 1.00 94.06 100 ASP A N 1
ATOM 806 C CA . ASP A 1 100 ? 15.297 -0.035 -27.845 1.00 94.06 100 ASP A CA 1
ATOM 807 C C . ASP A 1 100 ? 15.779 -1.265 -28.625 1.00 94.06 100 ASP A C 1
ATOM 809 O O . ASP A 1 100 ? 16.516 -1.137 -29.603 1.00 94.06 100 ASP A O 1
ATOM 813 N N . ALA A 1 101 ? 15.259 -2.454 -28.297 1.00 91.62 101 ALA A N 1
ATOM 814 C CA . ALA A 1 101 ? 15.560 -3.682 -29.029 1.00 91.62 101 ALA A CA 1
ATOM 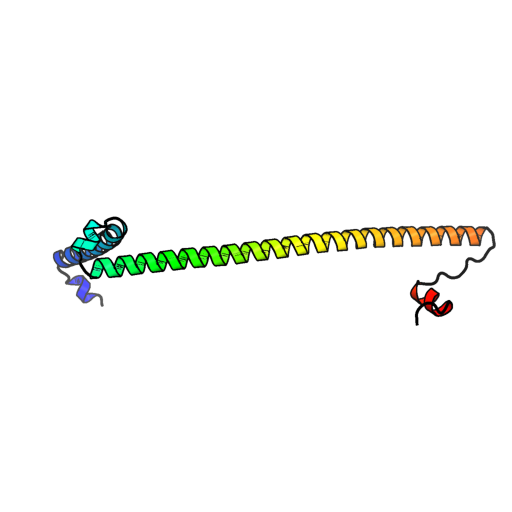815 C C . ALA A 1 101 ? 15.156 -3.592 -30.509 1.00 91.62 101 ALA A C 1
ATOM 817 O O . ALA A 1 101 ? 15.914 -4.005 -31.392 1.00 91.62 101 ALA A O 1
ATOM 818 N N . ARG A 1 102 ? 13.972 -3.034 -30.797 1.00 96.31 102 ARG A N 1
ATOM 819 C CA . ARG A 1 102 ? 13.505 -2.831 -32.173 1.00 96.31 102 ARG A CA 1
ATOM 820 C C . ARG A 1 102 ? 14.372 -1.815 -32.909 1.00 96.31 102 ARG A C 1
ATOM 822 O O . ARG A 1 102 ? 14.775 -2.073 -34.040 1.00 96.31 102 ARG A O 1
ATOM 829 N N . TRP A 1 103 ? 14.665 -0.688 -32.271 1.00 94.69 103 TRP A N 1
ATOM 830 C CA . TRP A 1 103 ? 15.504 0.355 -32.845 1.00 94.69 103 TRP A CA 1
ATOM 831 C C . TRP A 1 103 ? 16.902 -0.181 -33.186 1.00 94.69 103 TRP A C 1
ATOM 833 O O . TRP A 1 103 ? 17.374 0.007 -34.305 1.00 94.69 103 TRP A O 1
ATOM 843 N N . HIS A 1 104 ? 17.527 -0.937 -32.276 1.00 92.62 104 HIS A N 1
ATOM 844 C CA . HIS A 1 104 ? 18.822 -1.579 -32.512 1.00 92.62 104 HIS A CA 1
ATOM 845 C C . HIS A 1 104 ? 18.783 -2.595 -33.655 1.00 92.62 104 HIS A C 1
ATOM 847 O O . HIS A 1 104 ? 19.714 -2.652 -34.460 1.00 92.62 104 HIS A O 1
ATOM 853 N N . TYR A 1 105 ? 17.712 -3.385 -33.751 1.00 93.19 105 TYR A N 1
ATOM 854 C CA . TYR A 1 105 ? 17.522 -4.307 -34.866 1.00 93.19 105 TYR A CA 1
ATOM 855 C C . TYR A 1 105 ? 17.459 -3.566 -36.210 1.00 93.19 105 TYR A C 1
ATOM 857 O O . TYR A 1 105 ? 18.190 -3.913 -37.139 1.00 93.19 105 TYR A O 1
ATOM 865 N N . GLU A 1 106 ? 16.632 -2.521 -36.303 1.00 95.56 106 GLU A N 1
ATOM 866 C CA . GLU A 1 106 ? 16.479 -1.713 -37.517 1.00 95.56 106 GLU A CA 1
ATOM 867 C C . GLU A 1 106 ? 17.790 -0.997 -37.890 1.00 95.56 106 GLU A C 1
ATOM 869 O O . GLU A 1 106 ? 18.190 -1.008 -39.056 1.00 95.56 106 GLU A O 1
ATOM 874 N N . ALA A 1 107 ? 18.509 -0.449 -36.905 1.00 93.25 107 ALA A N 1
ATOM 875 C CA . ALA A 1 107 ? 19.805 0.195 -37.108 1.00 93.25 107 ALA A CA 1
ATOM 876 C C . ALA A 1 107 ? 20.867 -0.783 -37.637 1.00 93.25 107 ALA A C 1
ATOM 878 O O . ALA A 1 107 ? 21.581 -0.468 -38.591 1.00 93.25 1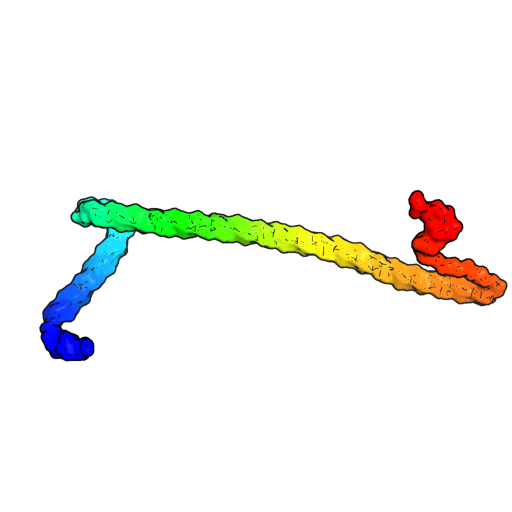07 ALA A O 1
ATOM 879 N N . ASN A 1 108 ? 20.945 -1.989 -37.068 1.00 93.00 108 ASN A N 1
ATOM 880 C CA . ASN A 1 108 ? 21.876 -3.022 -37.523 1.00 93.00 108 ASN A CA 1
ATOM 881 C C . ASN A 1 108 ? 21.547 -3.500 -38.942 1.00 93.00 108 ASN A C 1
ATOM 883 O O . ASN A 1 108 ? 22.456 -3.701 -39.747 1.00 93.00 108 ASN A O 1
ATOM 887 N N . LEU A 1 109 ? 20.260 -3.643 -39.270 1.00 94.38 109 LEU A N 1
ATOM 888 C CA . LEU A 1 109 ? 19.825 -4.007 -40.617 1.00 94.38 109 LEU A CA 1
ATOM 889 C C . LEU A 1 109 ? 20.204 -2.926 -41.640 1.00 94.38 109 LEU A C 1
ATOM 891 O O . LEU A 1 109 ? 20.712 -3.247 -42.714 1.00 94.38 109 LEU A O 1
ATOM 895 N N . ALA A 1 110 ? 19.999 -1.652 -41.299 1.00 95.62 110 ALA A N 1
ATOM 896 C CA . ALA A 1 110 ? 20.374 -0.528 -42.150 1.00 95.62 110 ALA A CA 1
ATOM 897 C C . ALA A 1 110 ? 21.897 -0.439 -42.352 1.00 95.62 110 ALA A C 1
ATOM 899 O O . ALA A 1 110 ? 22.354 -0.236 -43.477 1.00 95.62 110 ALA A O 1
ATOM 900 N N . ALA A 1 111 ? 22.683 -0.646 -41.290 1.00 94.81 111 ALA A N 1
ATOM 901 C CA . ALA A 1 111 ? 24.142 -0.698 -41.367 1.00 94.81 111 ALA A CA 1
ATOM 902 C C . ALA A 1 111 ? 24.616 -1.819 -42.305 1.00 94.81 111 ALA A C 1
ATOM 904 O O . ALA A 1 111 ? 25.389 -1.563 -43.230 1.00 94.81 111 ALA A O 1
ATOM 905 N N . ALA A 1 112 ? 24.073 -3.029 -42.134 1.00 93.56 112 ALA A N 1
ATOM 906 C CA . ALA A 1 112 ? 24.393 -4.172 -42.982 1.00 93.56 112 ALA A CA 1
ATOM 907 C C . ALA A 1 112 ? 24.036 -3.917 -44.456 1.00 93.56 112 ALA A C 1
ATOM 909 O O . ALA A 1 112 ? 24.832 -4.221 -45.344 1.00 93.56 112 ALA A O 1
ATOM 910 N N . ALA A 1 113 ? 22.878 -3.304 -44.729 1.00 96.06 113 ALA A N 1
ATOM 911 C CA . ALA A 1 113 ? 22.465 -2.932 -46.084 1.00 96.06 113 ALA A CA 1
ATOM 912 C C . ALA A 1 113 ? 23.400 -1.892 -46.732 1.00 96.06 113 ALA A C 1
ATOM 914 O O . ALA A 1 113 ? 23.602 -1.917 -47.944 1.00 96.06 113 ALA A O 1
ATOM 915 N N . ALA A 1 114 ? 23.996 -1.006 -45.931 1.00 96.19 114 ALA A N 1
ATOM 916 C CA . ALA A 1 114 ? 24.992 -0.033 -46.374 1.00 96.19 114 ALA A CA 1
ATOM 917 C C . ALA A 1 114 ? 26.419 -0.612 -46.486 1.00 96.19 114 ALA A C 1
ATOM 919 O O . ALA A 1 114 ? 27.339 0.108 -46.875 1.00 96.19 114 ALA A O 1
ATOM 920 N N . GLY A 1 115 ? 26.624 -1.891 -46.147 1.00 96.06 115 GLY A N 1
ATOM 921 C CA . GLY A 1 115 ? 27.940 -2.533 -46.148 1.00 96.06 115 GLY A CA 1
ATOM 922 C C . GLY A 1 115 ? 28.843 -2.115 -44.982 1.00 96.06 115 GLY A C 1
ATOM 923 O O . GLY A 1 115 ? 30.059 -2.268 -45.076 1.00 96.06 115 GLY A O 1
ATOM 924 N N . TYR A 1 116 ? 28.270 -1.579 -43.899 1.00 93.50 116 TYR A N 1
ATOM 925 C CA . TYR A 1 116 ? 28.982 -1.224 -42.671 1.00 93.50 116 TYR A CA 1
ATOM 926 C C . TYR A 1 116 ? 28.642 -2.200 -41.537 1.00 93.50 116 TYR A C 1
ATOM 928 O O . TYR A 1 116 ? 27.502 -2.643 -41.398 1.00 93.50 116 TYR A O 1
ATOM 936 N N . GLU A 1 117 ? 29.625 -2.516 -40.697 1.00 89.38 117 GLU A N 1
ATOM 937 C CA . GLU A 1 117 ? 29.434 -3.360 -39.518 1.00 89.38 117 GLU A CA 1
ATOM 938 C C . GLU A 1 117 ? 29.188 -2.492 -38.278 1.00 89.38 117 GLU A C 1
ATOM 940 O O . GLU A 1 117 ? 30.018 -1.663 -37.906 1.00 89.38 117 GLU A O 1
ATOM 945 N N . SER A 1 118 ? 28.029 -2.674 -37.644 1.00 88.06 118 SER A N 1
ATOM 946 C CA . SER A 1 118 ? 27.655 -1.933 -36.437 1.00 88.06 118 SER A CA 1
ATOM 947 C C . SER A 1 118 ? 28.494 -2.382 -35.230 1.00 88.06 118 SER A C 1
ATOM 949 O O . SER A 1 118 ? 28.720 -3.585 -35.065 1.00 88.06 118 SER A O 1
ATOM 951 N N . PRO A 1 119 ? 28.936 -1.461 -34.351 1.00 86.50 119 PRO A N 1
ATOM 952 C CA . PRO A 1 119 ? 29.615 -1.825 -33.112 1.00 86.50 119 PRO A CA 1
ATOM 953 C C . PRO A 1 119 ? 28.780 -2.771 -32.241 1.00 86.50 119 PRO A C 1
ATOM 955 O O . PRO A 1 119 ? 27.560 -2.637 -32.132 1.00 86.50 119 PRO A O 1
ATOM 958 N N . ALA A 1 120 ? 29.452 -3.700 -31.557 1.00 86.00 120 ALA A N 1
ATOM 959 C CA . ALA A 1 120 ? 28.789 -4.612 -30.634 1.00 86.00 120 ALA A CA 1
ATOM 960 C C . ALA A 1 120 ? 28.114 -3.840 -29.487 1.00 86.00 120 ALA A C 1
ATOM 962 O O . ALA A 1 120 ? 28.753 -3.049 -28.788 1.00 86.00 120 ALA A O 1
ATOM 963 N N . HIS A 1 121 ? 26.825 -4.103 -29.273 1.00 85.50 121 HIS A N 1
ATOM 964 C CA . HIS A 1 121 ? 26.095 -3.537 -28.145 1.00 85.50 121 HIS A CA 1
ATOM 965 C C . HIS A 1 121 ? 26.654 -4.074 -26.817 1.00 85.50 121 HIS A C 1
ATOM 967 O O . HIS A 1 121 ? 26.815 -5.284 -26.639 1.00 85.50 121 HIS A O 1
ATOM 973 N N . LEU A 1 122 ? 26.897 -3.174 -25.862 1.00 88.75 122 LEU A N 1
ATOM 974 C CA . LEU A 1 122 ? 27.337 -3.502 -24.508 1.00 88.75 122 LEU A CA 1
ATOM 975 C C . LEU A 1 122 ? 26.228 -3.168 -23.511 1.00 88.75 122 LEU A C 1
ATOM 977 O O . LEU A 1 122 ? 25.680 -2.069 -23.530 1.00 88.75 122 LEU A O 1
ATOM 981 N N . SER A 1 123 ? 25.944 -4.075 -22.576 1.00 85.69 123 SER A N 1
ATOM 982 C CA . SER A 1 123 ? 25.168 -3.706 -21.386 1.00 85.69 123 SER A CA 1
ATOM 983 C C . SER A 1 123 ? 25.873 -2.590 -20.607 1.00 85.69 123 SER A C 1
ATOM 985 O O . SER A 1 123 ? 27.100 -2.470 -20.651 1.00 85.69 123 SER A O 1
ATOM 987 N N . LEU A 1 124 ? 25.123 -1.815 -19.814 1.00 83.38 124 LEU A N 1
ATOM 988 C CA . LEU A 1 124 ? 25.695 -0.746 -18.982 1.00 83.38 124 LEU A CA 1
ATOM 989 C C . LEU A 1 124 ? 26.863 -1.243 -18.114 1.00 83.38 124 LEU A C 1
ATOM 991 O O . LEU A 1 124 ? 27.864 -0.545 -17.956 1.00 83.38 124 LEU A O 1
ATOM 995 N N . ARG A 1 125 ? 26.756 -2.463 -17.571 1.00 88.06 125 ARG A N 1
ATOM 996 C CA . ARG A 1 125 ? 27.827 -3.077 -16.777 1.00 88.06 125 ARG A CA 1
ATOM 997 C C . ARG A 1 125 ? 29.084 -3.312 -17.614 1.00 88.06 125 ARG A C 1
ATOM 999 O O . ARG A 1 125 ? 30.159 -2.890 -17.210 1.00 88.06 125 ARG A O 1
ATOM 1006 N N . GLN A 1 126 ? 28.939 -3.923 -18.788 1.00 91.19 126 GLN A N 1
ATOM 1007 C CA . GLN A 1 126 ? 30.057 -4.175 -19.700 1.00 91.19 126 GLN A CA 1
ATOM 1008 C C . GLN A 1 126 ? 30.685 -2.868 -20.192 1.00 91.19 126 GLN A C 1
ATOM 1010 O O . GLN A 1 126 ? 31.903 -2.752 -20.241 1.00 91.19 126 GLN A O 1
ATOM 1015 N N . TRP A 1 127 ? 29.874 -1.854 -20.499 1.00 91.50 127 TRP A N 1
ATOM 1016 C CA . TRP A 1 127 ? 30.384 -0.541 -20.880 1.00 91.50 127 TRP A CA 1
ATOM 1017 C C . TRP A 1 127 ? 31.216 0.083 -19.751 1.00 91.50 127 TRP A C 1
ATOM 1019 O O . TRP A 1 127 ? 32.310 0.582 -20.004 1.00 91.50 127 TRP A O 1
ATOM 1029 N N . ARG A 1 128 ? 30.756 0.005 -18.495 1.00 92.88 128 ARG A N 1
ATOM 1030 C CA . ARG A 1 128 ? 31.514 0.486 -17.325 1.00 92.88 128 ARG A CA 1
ATOM 1031 C C . ARG A 1 128 ? 32.825 -0.268 -17.127 1.00 92.88 128 ARG A C 1
ATOM 1033 O O . ARG A 1 128 ? 33.843 0.365 -16.862 1.00 92.88 128 ARG A O 1
ATOM 1040 N N . GLU A 1 129 ? 32.802 -1.590 -17.284 1.00 91.56 129 GLU A N 1
ATOM 1041 C CA . GLU A 1 129 ? 33.993 -2.444 -17.210 1.00 91.56 129 GLU A CA 1
ATOM 1042 C C . GLU A 1 129 ? 35.022 -2.056 -18.285 1.00 91.56 129 GLU A C 1
ATOM 1044 O O . GLU A 1 129 ? 36.200 -1.897 -17.972 1.00 91.56 129 GLU A O 1
ATOM 1049 N N . VAL A 1 130 ? 34.575 -1.824 -19.524 1.00 91.19 130 VAL A N 1
ATOM 1050 C CA . VAL A 1 130 ? 35.436 -1.422 -20.650 1.00 91.19 130 VAL A CA 1
ATOM 1051 C C . VAL A 1 130 ? 35.997 -0.007 -20.476 1.00 91.19 130 VAL A C 1
ATOM 1053 O O . VAL A 1 130 ? 37.146 0.240 -20.829 1.00 91.19 130 VAL A O 1
ATOM 1056 N N . ASN A 1 131 ? 35.217 0.921 -19.914 1.00 90.31 131 ASN A N 1
ATOM 1057 C CA . ASN A 1 131 ? 35.601 2.333 -19.792 1.00 90.31 131 ASN A CA 1
ATOM 1058 C C . ASN A 1 131 ? 36.213 2.700 -18.428 1.00 90.31 131 ASN A C 1
ATOM 1060 O O . ASN A 1 131 ? 36.551 3.859 -18.200 1.00 90.31 131 ASN A O 1
ATOM 1064 N N . GLY A 1 132 ? 36.349 1.743 -17.505 1.00 86.25 132 GLY A N 1
ATOM 1065 C CA . GLY A 1 132 ? 36.913 1.983 -16.173 1.00 86.25 132 GLY A CA 1
ATOM 1066 C C . GLY A 1 132 ? 36.077 2.922 -15.292 1.00 86.25 132 GLY A C 1
ATOM 1067 O O . GLY A 1 132 ? 36.603 3.507 -14.347 1.00 86.25 132 GLY A O 1
ATOM 1068 N N . VAL A 1 133 ? 34.783 3.078 -15.587 1.00 79.12 133 VAL A N 1
ATOM 1069 C CA . VAL A 1 133 ? 33.886 3.991 -14.867 1.00 79.12 133 VAL A CA 1
ATOM 1070 C C . VAL A 1 133 ? 33.186 3.230 -13.738 1.00 79.12 133 VAL A C 1
ATOM 1072 O O . VAL A 1 133 ? 32.211 2.518 -13.979 1.00 79.12 133 VAL A O 1
ATOM 1075 N N . GLY A 1 134 ? 33.665 3.400 -12.501 1.00 65.88 134 GLY A N 1
ATOM 1076 C CA . GLY A 1 134 ? 32.987 2.923 -11.286 1.00 65.88 134 GLY A CA 1
ATOM 1077 C C . GLY A 1 134 ? 33.635 1.736 -10.564 1.00 65.88 134 GLY A C 1
ATOM 1078 O O . GLY A 1 134 ? 32.931 0.780 -10.242 1.00 65.88 134 GLY A O 1
ATOM 1079 N N . ARG A 1 135 ? 34.944 1.801 -10.285 1.00 55.69 135 ARG A N 1
ATOM 1080 C CA . ARG A 1 135 ? 35.487 1.140 -9.085 1.00 55.69 135 ARG A CA 1
ATOM 1081 C C . ARG A 1 135 ? 35.372 2.074 -7.893 1.00 55.69 135 ARG A C 1
ATOM 1083 O O . ARG A 1 135 ? 35.620 3.282 -8.102 1.00 55.69 135 ARG A O 1
#